Protein AF-A0A371F6Z7-F1 (afdb_monomer_lite)

pLDDT: mean 72.23, std 17.05, range [39.84, 96.81]

Sequence (136 aa):
MTATIQDLKTQIGQLANTVSQLQSAGSSNLPSQTIPLPFPSRTISARKLESDEELLKMFRKVEINIPLLNAIKQVLKYAKFLKELCVHKRRRIKGSREIGGNLRALPRKCRDPGIFLVPCTIGDCTFADAMLDLGA

Radius of gyration: 43.61 Å; chains: 1; bounding box: 87×37×125 Å

Foldseek 3Di:
DDPDDPVVVVVVVVVVVVVVVVPPPDDDDDDDDPDDDPCPVPPDPPPCPVVVVVVVVVVVVVVVVVVVVVVVVVVVVVVVVVVVVVVVVVVVVVPDPDPDDPPVPPVPPPPPPPFDFPWDDDPNDIDRGDGDDPPD

Structure (mmCIF, N/CA/C/O backbone):
data_AF-A0A371F6Z7-F1
#
_entry.id   AF-A0A371F6Z7-F1
#
loop_
_atom_site.group_PDB
_atom_site.id
_atom_site.type_symbol
_atom_site.label_atom_id
_atom_site.label_alt_id
_atom_site.label_comp_id
_atom_site.label_asym_id
_atom_site.label_entity_id
_atom_site.label_seq_id
_atom_site.pdbx_PDB_ins_code
_atom_site.Cartn_x
_atom_site.Cartn_y
_atom_site.Cartn_z
_atom_site.occupancy
_atom_site.B_iso_or_equiv
_atom_site.auth_seq_id
_atom_site.auth_comp_id
_atom_site.auth_asym_id
_atom_site.auth_atom_id
_atom_site.pdbx_PDB_model_num
ATOM 1 N N . MET A 1 1 ? 2.470 -11.647 56.357 1.00 53.78 1 MET A N 1
ATOM 2 C CA . MET A 1 1 ? 1.720 -11.632 55.082 1.00 53.78 1 MET A CA 1
ATOM 3 C C . MET A 1 1 ? 1.596 -13.066 54.577 1.00 53.78 1 MET A C 1
ATOM 5 O O . MET A 1 1 ? 2.484 -13.505 53.869 1.00 53.78 1 MET A O 1
ATOM 9 N N . THR A 1 2 ? 0.561 -13.812 54.970 1.00 48.69 2 THR A N 1
ATOM 10 C CA . THR A 1 2 ? 0.303 -15.183 54.469 1.00 48.69 2 THR A CA 1
ATOM 11 C C . THR A 1 2 ? -1.172 -15.556 54.681 1.00 48.69 2 THR A C 1
ATOM 13 O O . THR A 1 2 ? -1.508 -16.453 55.444 1.00 48.69 2 THR A O 1
ATOM 16 N N . ALA A 1 3 ? -2.085 -14.850 54.010 1.00 57.53 3 ALA A N 1
ATOM 17 C CA . ALA A 1 3 ? -3.447 -15.341 53.782 1.00 57.53 3 ALA A CA 1
ATOM 18 C C . ALA A 1 3 ? -3.419 -16.068 52.434 1.00 57.53 3 ALA A C 1
ATOM 20 O O . ALA A 1 3 ? -3.407 -15.435 51.383 1.00 57.53 3 ALA A O 1
ATOM 21 N N . THR A 1 4 ? -3.241 -17.388 52.455 1.00 70.38 4 THR A N 1
ATOM 22 C CA . THR A 1 4 ? -2.862 -18.154 51.258 1.00 70.38 4 THR A CA 1
ATOM 23 C C . THR A 1 4 ? -3.746 -19.387 51.096 1.00 70.38 4 THR A C 1
ATOM 25 O O . THR A 1 4 ? -3.920 -20.177 52.018 1.00 70.38 4 THR A O 1
ATO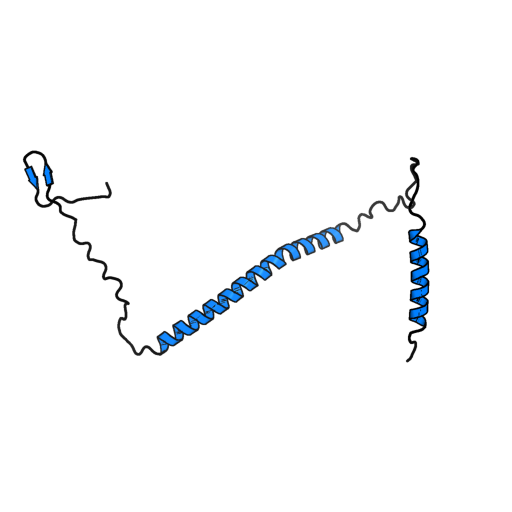M 28 N N . ILE A 1 5 ? -4.300 -19.538 49.891 1.00 73.75 5 ILE A N 1
ATOM 29 C CA . ILE A 1 5 ? -4.845 -20.769 49.293 1.00 73.75 5 ILE A CA 1
ATOM 30 C C . ILE A 1 5 ? -6.182 -21.291 49.856 1.00 73.75 5 ILE A C 1
ATOM 32 O O . ILE A 1 5 ? -7.045 -21.657 49.058 1.00 73.75 5 ILE A O 1
ATOM 36 N N . GLN A 1 6 ? -6.414 -21.308 51.172 1.00 70.88 6 GLN A N 1
ATOM 37 C CA . GLN A 1 6 ? -7.683 -21.828 51.716 1.00 70.88 6 GLN A CA 1
ATOM 38 C C . GLN A 1 6 ? -8.895 -20.974 51.323 1.00 70.88 6 GLN A C 1
ATOM 40 O O . GLN A 1 6 ? -9.947 -21.521 50.998 1.00 70.88 6 GLN A O 1
ATOM 45 N N . ASP A 1 7 ? -8.731 -19.652 51.270 1.00 77.56 7 ASP A N 1
ATOM 46 C CA . ASP A 1 7 ? -9.800 -18.727 50.878 1.00 77.56 7 ASP A CA 1
ATOM 47 C C . ASP A 1 7 ? -10.243 -18.943 49.418 1.00 77.56 7 ASP A C 1
ATOM 49 O O . ASP A 1 7 ? -11.430 -19.059 49.115 1.00 77.56 7 ASP A O 1
ATOM 53 N N . LEU A 1 8 ? -9.275 -19.158 48.522 1.00 79.50 8 LEU A N 1
ATOM 54 C CA . LEU A 1 8 ? -9.536 -19.459 47.112 1.00 79.50 8 LEU A CA 1
ATOM 55 C C . LEU A 1 8 ? -10.272 -20.791 46.924 1.00 79.50 8 LEU A C 1
ATOM 57 O O . LEU A 1 8 ? -11.162 -20.894 46.080 1.00 79.50 8 LEU A O 1
ATOM 61 N N . LYS A 1 9 ? -9.943 -21.813 47.724 1.00 80.56 9 LYS A N 1
ATOM 62 C CA . LYS A 1 9 ? -10.621 -23.116 47.649 1.00 80.56 9 LYS A CA 1
ATOM 63 C C . LYS A 1 9 ? -12.091 -23.010 48.067 1.00 80.56 9 LYS A C 1
ATOM 65 O O . LYS A 1 9 ? -12.949 -23.639 47.449 1.00 80.56 9 LYS A O 1
ATOM 70 N N . THR A 1 10 ? -12.380 -22.179 49.067 1.00 81.88 10 THR A N 1
ATOM 71 C CA . THR A 1 10 ? -13.746 -21.908 49.535 1.00 81.88 10 THR A CA 1
ATOM 72 C C . THR A 1 10 ? -14.570 -21.171 48.474 1.00 81.88 10 THR A C 1
ATOM 74 O O . THR A 1 10 ? -15.709 -21.559 48.214 1.00 81.88 10 THR A O 1
ATOM 77 N N . GLN A 1 11 ? -13.985 -20.185 47.783 1.00 81.50 11 GLN A N 1
ATOM 78 C CA . GLN A 1 11 ? -14.675 -19.441 46.719 1.00 81.50 11 GLN A CA 1
ATOM 79 C C . GLN A 1 11 ? -15.012 -20.310 45.495 1.00 81.50 11 GLN A C 1
ATOM 81 O O . GLN A 1 11 ? -16.099 -20.193 44.928 1.00 81.50 11 GLN A O 1
ATOM 86 N N . ILE A 1 12 ? -14.128 -21.236 45.108 1.00 82.44 12 ILE A N 1
ATOM 87 C CA . ILE A 1 12 ? -14.380 -22.146 43.975 1.00 82.44 12 ILE A CA 1
ATOM 88 C C . ILE A 1 12 ? -15.534 -23.115 44.280 1.00 82.44 12 ILE A C 1
ATOM 90 O O . ILE A 1 12 ? -16.366 -23.377 43.410 1.00 82.44 12 ILE A O 1
ATOM 94 N N . GLY A 1 13 ? -15.629 -23.610 45.519 1.00 80.38 13 GLY A N 1
ATOM 95 C CA . GLY A 1 13 ? -16.737 -24.475 45.939 1.00 80.38 13 GLY A CA 1
ATOM 96 C C . GLY A 1 13 ? -18.100 -23.776 45.860 1.00 80.38 13 GLY A C 1
ATOM 97 O O . GLY A 1 13 ? -19.084 -24.372 45.423 1.00 80.38 13 GLY A O 1
ATOM 98 N N . GLN A 1 14 ? -18.154 -22.489 46.212 1.00 75.94 14 GLN A N 1
ATOM 99 C CA . GLN A 1 14 ? -19.375 -21.680 46.119 1.00 75.94 14 GLN A CA 1
ATOM 100 C C . GLN A 1 14 ? -19.796 -21.421 44.664 1.00 75.94 14 GLN A C 1
ATOM 102 O O . GLN A 1 14 ? -20.992 -21.433 44.353 1.00 75.94 14 GLN A O 1
ATOM 107 N N . LEU A 1 15 ? -18.824 -21.253 43.762 1.00 83.19 15 LEU A N 1
ATOM 108 C CA . LEU A 1 15 ? -19.072 -21.051 42.335 1.00 83.19 15 LEU A CA 1
ATOM 109 C C . LEU A 1 15 ? -19.657 -22.305 41.654 1.00 83.19 15 LEU A C 1
ATOM 111 O O . LEU A 1 15 ? -20.561 -22.206 40.828 1.00 83.19 15 LEU A O 1
ATOM 115 N N . ALA A 1 16 ? -19.198 -23.501 42.033 1.00 76.62 16 ALA A N 1
ATOM 116 C CA . ALA A 1 16 ? -19.710 -24.760 41.478 1.00 76.62 16 ALA A CA 1
ATOM 117 C C . ALA A 1 16 ? -21.192 -25.008 41.825 1.00 76.62 16 ALA A C 1
ATOM 119 O O . ALA A 1 16 ? -21.975 -25.469 40.987 1.00 76.62 16 ALA A O 1
ATOM 120 N N . ASN A 1 17 ? -21.598 -24.645 43.044 1.00 75.88 17 ASN A N 1
ATOM 121 C CA . ASN A 1 17 ? -22.985 -24.781 43.489 1.00 75.88 17 ASN A CA 1
ATOM 122 C C . ASN A 1 17 ? -23.924 -23.797 42.777 1.00 75.88 17 ASN A C 1
ATOM 124 O O . ASN A 1 17 ? -25.055 -24.156 42.451 1.00 75.88 17 ASN A O 1
ATOM 128 N N . THR A 1 18 ? -23.456 -22.581 42.487 1.00 71.31 18 THR A N 1
ATOM 129 C CA . THR A 1 18 ? -24.258 -21.572 41.774 1.00 71.31 18 THR A CA 1
ATOM 130 C C . THR A 1 18 ? -24.457 -21.935 40.306 1.00 71.31 18 THR A C 1
ATOM 132 O O . THR A 1 18 ? -25.557 -21.777 39.781 1.00 71.31 18 THR A O 1
ATOM 135 N N . VAL A 1 19 ? -23.442 -22.505 39.653 1.00 76.00 19 VAL A N 1
ATOM 136 C CA . VAL A 1 19 ? -23.558 -22.983 38.265 1.00 76.00 19 VAL A CA 1
ATOM 137 C C . VAL A 1 19 ? -24.516 -24.177 38.154 1.00 76.00 19 VAL A C 1
ATOM 139 O O . VAL A 1 19 ? -25.323 -24.222 37.225 1.00 76.00 19 VAL A O 1
ATOM 142 N N . SER A 1 20 ? -24.497 -25.098 39.123 1.00 69.81 20 SER A N 1
ATOM 143 C CA . SER A 1 20 ? -25.376 -26.281 39.114 1.00 69.81 20 SER A CA 1
ATOM 144 C C . SER A 1 20 ? -26.864 -25.922 39.268 1.00 69.81 20 SER A C 1
ATOM 146 O O . SER A 1 20 ? -27.718 -26.571 38.667 1.00 69.81 20 SER A O 1
ATOM 148 N N . GLN A 1 21 ? -27.192 -24.853 40.007 1.00 61.84 21 GLN A N 1
ATOM 149 C CA . GLN A 1 21 ? -28.578 -24.377 40.150 1.00 61.84 21 GLN A CA 1
ATOM 150 C C . GLN A 1 21 ? -29.123 -23.702 38.882 1.00 61.84 21 GLN A C 1
ATOM 152 O O . GLN A 1 21 ? -30.324 -23.765 38.627 1.00 61.84 21 GLN A O 1
ATOM 157 N N . LEU A 1 22 ? -28.260 -23.096 38.059 1.00 59.84 22 LEU A N 1
ATOM 158 C CA . LEU A 1 22 ? -28.679 -22.399 36.837 1.00 59.84 22 LEU A CA 1
ATOM 159 C C . LEU A 1 22 ? -29.012 -23.348 35.675 1.00 59.84 22 LEU A C 1
ATOM 161 O O . LEU A 1 22 ? -29.764 -22.972 34.780 1.00 59.84 22 LEU A O 1
ATOM 165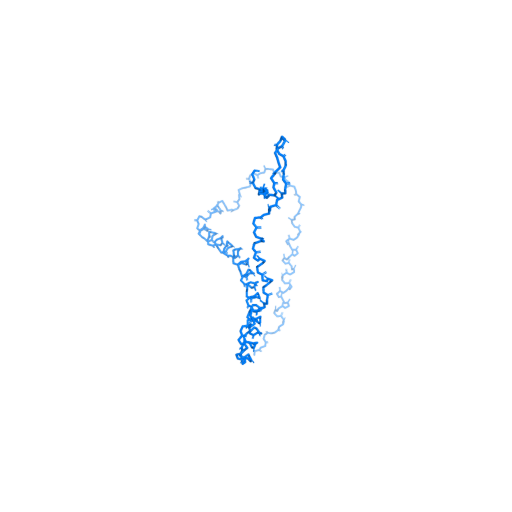 N N . GLN A 1 23 ? -28.483 -24.574 35.678 1.00 53.97 23 GLN A N 1
ATOM 166 C CA . GLN A 1 23 ? -28.668 -25.526 34.575 1.00 53.97 23 GLN A CA 1
ATOM 167 C C . GLN A 1 23 ? -29.936 -26.391 34.698 1.00 53.97 23 GLN A C 1
ATOM 169 O O . GLN A 1 23 ? -30.365 -26.981 33.711 1.00 53.97 23 GLN A O 1
ATOM 174 N N . SER A 1 24 ? -30.580 -26.442 35.871 1.00 50.62 24 SER A N 1
ATOM 175 C CA . SER A 1 24 ? -31.732 -27.329 36.117 1.00 50.62 24 SER A CA 1
ATOM 176 C C . SER A 1 24 ? -33.101 -26.746 35.719 1.00 50.62 24 SER A C 1
ATOM 178 O O . SER A 1 24 ? -34.099 -27.457 35.806 1.00 50.62 24 SER A O 1
ATOM 180 N N . ALA A 1 25 ? -33.194 -25.478 35.306 1.00 42.41 25 ALA A N 1
ATOM 181 C CA . ALA A 1 25 ? -34.478 -24.768 35.176 1.00 42.41 25 ALA A CA 1
ATOM 182 C C . ALA A 1 25 ? -34.870 -24.393 33.731 1.00 42.41 25 ALA A C 1
ATOM 184 O O . ALA A 1 25 ? -35.533 -23.382 33.511 1.00 42.41 25 ALA A O 1
ATOM 185 N N . GLY A 1 26 ? -34.453 -25.176 32.732 1.00 42.59 26 GLY A N 1
ATOM 186 C CA . GLY A 1 26 ? -34.605 -24.812 31.321 1.00 42.59 26 GLY A CA 1
ATOM 187 C C . GLY A 1 26 ? -35.201 -25.890 30.423 1.00 42.59 26 GLY A C 1
ATOM 188 O O . GLY A 1 26 ? -34.581 -26.193 29.414 1.00 42.59 26 GLY A O 1
ATOM 189 N N . SER A 1 27 ? -36.364 -26.471 30.744 1.00 55.28 27 SER A N 1
ATOM 190 C CA . SER A 1 27 ? -37.266 -27.026 29.715 1.00 55.28 27 SER A CA 1
ATOM 191 C C . SER A 1 27 ? -38.630 -27.425 30.293 1.00 55.28 27 SER A C 1
ATOM 193 O O . SER A 1 27 ? -38.751 -28.463 30.941 1.00 55.28 27 SER A O 1
ATOM 195 N N . SER A 1 28 ? -39.667 -26.607 30.072 1.00 43.31 28 SER A N 1
ATOM 196 C CA . SER A 1 28 ? -40.906 -27.021 29.381 1.00 43.31 28 SER A CA 1
ATOM 197 C C . SER A 1 28 ? -42.078 -26.025 29.556 1.00 43.31 28 SER A C 1
ATOM 199 O O . SER A 1 28 ? -42.417 -25.616 30.660 1.00 43.31 28 SER A O 1
ATOM 201 N N . ASN A 1 29 ? -42.714 -25.739 28.408 1.00 43.06 29 ASN A N 1
ATOM 202 C CA . ASN A 1 29 ? -44.112 -25.341 28.145 1.00 43.06 29 ASN A CA 1
ATOM 203 C C . ASN A 1 29 ? -44.583 -23.864 28.217 1.00 43.06 29 ASN A C 1
ATOM 205 O O . ASN A 1 29 ? -44.553 -23.203 29.250 1.00 43.06 29 ASN A O 1
ATOM 209 N N . LEU A 1 30 ? -45.136 -23.423 27.070 1.00 48.91 30 LEU A N 1
ATOM 210 C CA . LEU A 1 30 ? -46.033 -22.273 26.851 1.00 48.91 30 LEU A CA 1
ATOM 211 C C . LEU A 1 30 ? -47.370 -22.447 27.603 1.00 48.91 30 LEU A C 1
ATOM 213 O O . LEU A 1 30 ? -47.914 -23.552 27.623 1.00 48.91 30 LEU A O 1
ATOM 217 N N . PRO A 1 31 ? -47.951 -21.353 28.131 1.00 39.84 31 PRO A N 1
ATOM 218 C CA . PRO A 1 31 ? -49.090 -20.711 27.462 1.00 39.84 31 PRO A CA 1
ATOM 219 C C . PRO A 1 31 ? -48.980 -19.176 27.423 1.00 39.84 31 PRO A C 1
ATOM 221 O O . PRO A 1 31 ? -48.353 -18.546 28.271 1.00 39.84 31 PRO A O 1
ATOM 224 N N . SER A 1 32 ? -49.616 -18.572 26.418 1.00 50.44 32 SER A N 1
ATOM 225 C CA . SER A 1 32 ? -49.624 -17.134 26.125 1.00 50.44 32 SER A CA 1
ATOM 226 C C . SER A 1 32 ? -50.344 -16.313 27.205 1.00 50.44 32 SER A C 1
ATOM 228 O O . SER A 1 32 ? -51.489 -15.905 27.037 1.00 50.44 32 SER A O 1
ATOM 230 N N . GLN A 1 33 ? -49.673 -16.060 28.324 1.00 45.16 33 GLN A N 1
ATOM 231 C CA . GLN A 1 33 ? -50.002 -14.976 29.243 1.00 45.16 33 GLN A CA 1
ATOM 232 C C . GLN A 1 33 ? -49.073 -13.804 28.941 1.00 45.16 33 GLN A C 1
ATOM 234 O O . GLN A 1 33 ? -47.853 -13.963 28.896 1.00 45.16 33 GLN A O 1
ATOM 239 N N . THR A 1 34 ? -49.640 -12.617 28.734 1.00 54.75 34 THR A N 1
ATOM 240 C CA . THR A 1 34 ? -48.875 -11.369 28.676 1.00 54.75 34 THR A CA 1
ATOM 241 C C . THR A 1 34 ? -48.316 -11.104 30.072 1.00 54.75 34 THR A C 1
ATOM 243 O O . THR A 1 34 ? -48.942 -10.431 30.887 1.00 54.75 34 THR A O 1
ATOM 246 N N . ILE A 1 35 ? -47.167 -11.706 30.383 1.00 57.91 35 ILE A N 1
ATOM 247 C CA . ILE A 1 35 ? -46.453 -11.472 31.635 1.00 57.91 35 ILE A CA 1
ATOM 248 C C . ILE A 1 35 ? -45.968 -10.018 31.586 1.00 57.91 35 ILE A C 1
ATOM 250 O O . ILE A 1 35 ? -45.229 -9.662 30.660 1.00 57.91 35 ILE A O 1
ATOM 254 N N . PRO A 1 36 ? -46.357 -9.158 32.542 1.00 62.16 36 PRO A N 1
ATOM 255 C CA . PRO A 1 36 ? -45.765 -7.839 32.655 1.00 62.16 36 PRO A CA 1
ATOM 256 C C . PRO A 1 36 ? -44.275 -8.050 32.907 1.00 62.16 36 PRO A C 1
ATOM 258 O O . PRO A 1 36 ? -43.895 -8.689 33.889 1.00 62.16 36 PRO A O 1
ATOM 261 N N . LEU A 1 37 ? -43.431 -7.566 31.992 1.00 61.31 37 LEU A N 1
ATOM 262 C CA . LEU A 1 37 ? -41.983 -7.615 32.165 1.00 61.31 37 LEU A CA 1
ATOM 263 C C . LEU A 1 37 ? -41.647 -7.073 33.566 1.00 61.31 37 LEU A C 1
ATOM 265 O O . LEU A 1 37 ? -42.162 -6.006 33.911 1.00 61.31 37 LEU A O 1
ATOM 269 N N . PRO A 1 38 ? -40.784 -7.743 34.360 1.00 65.75 38 PRO A N 1
ATOM 270 C CA . PRO A 1 38 ? -40.573 -7.405 35.774 1.00 65.75 38 PRO A CA 1
ATOM 271 C C . PRO A 1 38 ? -40.083 -5.968 36.011 1.00 65.75 38 PRO A C 1
ATOM 273 O O . PRO A 1 38 ? -40.102 -5.487 37.138 1.00 65.75 38 PRO A O 1
ATOM 276 N N . PHE A 1 39 ? -39.665 -5.276 34.943 1.00 61.66 39 PHE A N 1
ATOM 277 C CA . PHE A 1 39 ? -39.307 -3.862 34.938 1.00 61.66 39 PHE A CA 1
ATOM 278 C C . PHE A 1 39 ? -39.764 -3.193 33.625 1.00 61.66 39 PHE A C 1
ATOM 280 O O . PHE A 1 39 ? -38.972 -3.095 32.684 1.00 61.66 39 PHE A O 1
ATOM 287 N N . PRO A 1 40 ? -41.006 -2.680 33.537 1.00 54.06 40 PRO A N 1
ATOM 288 C CA . PRO A 1 40 ? -41.464 -1.909 32.375 1.00 54.06 40 PRO A CA 1
ATOM 289 C C . PRO A 1 40 ? -40.661 -0.610 32.213 1.00 54.06 40 PRO A C 1
ATOM 291 O O . PRO A 1 40 ? -40.481 -0.109 31.112 1.00 54.06 40 PRO A O 1
ATOM 294 N N . SER A 1 41 ? -40.108 -0.099 33.316 1.00 52.97 41 SER A N 1
ATOM 295 C CA . SER A 1 41 ? -39.226 1.070 33.375 1.00 52.97 41 SER A CA 1
ATOM 296 C C . SER A 1 41 ? -37.828 0.832 32.799 1.00 52.97 41 SER A C 1
ATOM 298 O O . SER A 1 41 ? -37.045 1.775 32.691 1.00 52.97 41 SER A O 1
ATOM 300 N N . ARG A 1 42 ? -37.496 -0.404 32.396 1.00 53.22 42 ARG A N 1
ATOM 301 C CA . ARG A 1 42 ? -36.279 -0.690 31.627 1.00 53.22 42 ARG A CA 1
ATOM 302 C C . ARG A 1 42 ? -36.517 -0.608 30.120 1.00 53.22 42 ARG A C 1
ATOM 304 O O . ARG A 1 42 ? -35.747 -1.172 29.345 1.00 53.22 42 ARG A O 1
ATOM 311 N N . THR A 1 43 ? -37.534 0.133 29.684 1.00 53.41 43 THR A N 1
ATOM 312 C CA . THR A 1 43 ? -37.492 0.779 28.373 1.00 53.41 43 THR A CA 1
ATOM 313 C C . THR A 1 43 ? -36.249 1.660 28.335 1.00 53.41 43 THR A C 1
ATOM 315 O O . THR A 1 43 ? -36.200 2.700 28.985 1.00 53.41 43 THR A O 1
ATOM 318 N N . ILE A 1 44 ? -35.216 1.153 27.658 1.00 59.31 44 ILE A N 1
ATOM 319 C CA . ILE A 1 44 ? -34.139 1.878 26.978 1.00 59.31 44 ILE A CA 1
ATOM 320 C C . ILE A 1 44 ? -33.954 3.289 27.549 1.00 59.31 44 ILE A C 1
ATOM 322 O O . ILE A 1 44 ? -34.540 4.258 27.073 1.00 59.31 44 ILE A O 1
ATOM 326 N N . SER A 1 45 ? -33.144 3.402 28.605 1.00 53.78 45 SER A N 1
ATOM 327 C CA . SER A 1 45 ? -32.679 4.706 29.072 1.00 53.78 45 SER A CA 1
ATOM 328 C C . SER A 1 45 ? -31.996 5.392 27.891 1.00 53.78 45 SER A C 1
ATOM 330 O O . SER A 1 4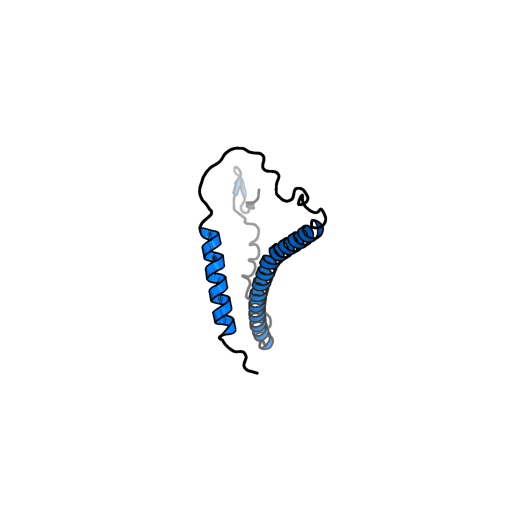5 ? -30.899 4.988 27.502 1.00 53.78 45 SER A O 1
ATOM 332 N N . ALA A 1 46 ? -32.623 6.445 27.365 1.00 52.81 46 ALA A N 1
ATOM 333 C CA . ALA A 1 46 ? -32.170 7.325 26.284 1.00 52.81 46 ALA A CA 1
ATOM 334 C C . ALA A 1 46 ? -30.849 8.080 26.579 1.00 52.81 46 ALA A C 1
ATOM 336 O O . ALA A 1 46 ? -30.548 9.095 25.968 1.00 52.81 46 ALA A O 1
ATOM 337 N N . ARG A 1 47 ? -30.041 7.581 27.522 1.00 54.09 47 ARG A N 1
ATOM 338 C CA . ARG A 1 47 ? -28.737 8.111 27.943 1.00 54.09 47 ARG A CA 1
ATOM 339 C C . ARG A 1 47 ? -27.550 7.272 27.451 1.00 54.09 47 ARG A C 1
ATOM 341 O O . ARG A 1 47 ? -26.431 7.518 27.873 1.00 54.09 47 ARG A O 1
ATOM 348 N N . LYS A 1 48 ? -27.786 6.252 26.614 1.00 55.56 48 LYS A N 1
ATOM 349 C CA . LYS A 1 48 ? -26.746 5.330 26.112 1.00 55.56 48 LYS A CA 1
ATOM 350 C C . LYS A 1 48 ? -26.529 5.403 24.593 1.00 55.56 48 LYS A C 1
ATOM 352 O O . LYS A 1 48 ? -25.912 4.521 24.021 1.00 55.56 48 LYS A O 1
ATOM 357 N N . LEU A 1 49 ? -27.053 6.439 23.937 1.00 55.03 49 LEU A N 1
ATOM 358 C CA . LEU A 1 49 ? -26.923 6.609 22.487 1.00 55.03 49 LEU A CA 1
ATOM 359 C C . LEU A 1 49 ? -25.577 7.257 22.102 1.00 55.03 49 LEU A C 1
ATOM 361 O O . LEU A 1 49 ? -24.953 6.825 21.139 1.00 55.03 49 LEU A O 1
ATOM 365 N N . GLU A 1 50 ? -25.083 8.217 22.899 1.00 57.16 50 GLU A N 1
ATOM 366 C CA . GLU A 1 50 ? -23.766 8.852 22.684 1.00 57.16 50 GLU A CA 1
ATOM 367 C C . GLU A 1 50 ? -22.609 7.849 22.813 1.00 57.16 50 GLU A C 1
ATOM 369 O O . GLU A 1 50 ? -21.706 7.832 21.978 1.00 57.16 50 GLU A O 1
ATOM 374 N N . SER A 1 51 ? -22.657 6.954 23.809 1.00 67.00 51 SER A N 1
ATOM 375 C CA . SER A 1 51 ? -21.619 5.928 23.992 1.00 67.00 51 SER A CA 1
ATOM 376 C C . SER A 1 51 ? -21.582 4.917 22.850 1.00 67.00 51 SER A C 1
ATOM 378 O O . SER A 1 51 ? -20.517 4.403 22.516 1.00 67.00 51 SER A O 1
ATOM 380 N N . ASP A 1 52 ? -22.734 4.626 22.247 1.00 77.69 52 ASP A N 1
ATOM 381 C CA . ASP A 1 52 ? -22.830 3.684 21.136 1.00 77.69 52 ASP A CA 1
ATOM 382 C C . ASP A 1 52 ? -22.313 4.326 19.840 1.00 77.69 52 ASP A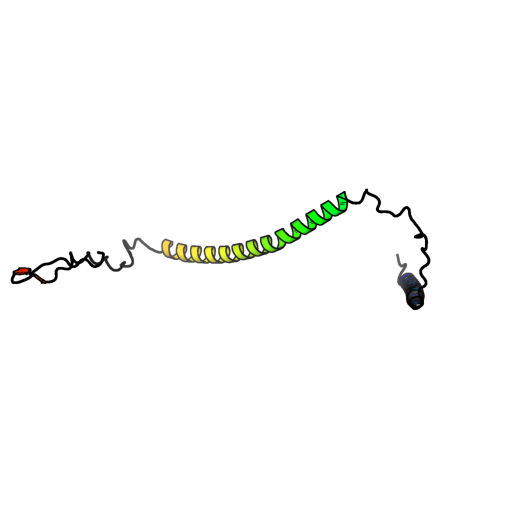 C 1
ATOM 384 O O . ASP A 1 52 ? -21.631 3.669 19.052 1.00 77.69 52 ASP A O 1
ATOM 388 N N . GLU A 1 53 ? -22.543 5.626 19.638 1.00 86.12 53 GLU A N 1
ATOM 389 C CA . GLU A 1 53 ? -21.969 6.361 18.510 1.00 86.12 53 GLU A CA 1
ATOM 390 C C . GLU A 1 53 ? -20.438 6.472 18.612 1.00 86.12 53 GLU A C 1
ATOM 392 O O . GLU A 1 53 ? -19.733 6.225 17.627 1.00 86.12 53 GLU A O 1
ATOM 397 N N . GLU A 1 54 ? -19.900 6.764 19.801 1.00 87.56 54 GLU A N 1
ATOM 398 C CA . GLU A 1 54 ? -18.452 6.752 20.052 1.00 87.56 54 GLU A CA 1
ATOM 399 C C . GLU A 1 54 ? -17.840 5.366 19.829 1.00 87.56 54 GLU A C 1
ATOM 401 O O . GLU A 1 54 ? -16.799 5.238 19.176 1.00 87.56 54 GLU A O 1
ATOM 406 N N . LEU A 1 55 ? -18.514 4.316 20.296 1.00 88.94 55 LEU A N 1
ATOM 407 C CA . LEU A 1 55 ? -18.111 2.930 20.086 1.00 88.94 55 LEU A CA 1
ATOM 408 C C . LEU A 1 55 ? -18.084 2.578 18.587 1.00 88.94 55 LEU A C 1
ATOM 410 O O . LEU A 1 55 ? -17.088 2.055 18.083 1.00 88.94 55 LEU A O 1
ATOM 414 N N . LEU A 1 56 ? -19.132 2.930 17.835 1.00 90.19 56 LEU A N 1
ATOM 415 C CA . LEU A 1 56 ? -19.196 2.737 16.381 1.00 90.19 56 LEU A CA 1
ATOM 416 C C . LEU A 1 56 ? -18.118 3.543 15.643 1.00 90.19 56 LEU A C 1
ATOM 418 O O . LEU A 1 56 ? -17.534 3.069 14.664 1.00 90.19 56 LEU A O 1
ATOM 422 N N . LYS A 1 57 ? -17.807 4.752 16.118 1.00 92.56 57 LYS A N 1
ATOM 423 C CA . LYS A 1 57 ? -16.715 5.583 15.596 1.00 92.56 57 LYS A CA 1
ATOM 424 C C . LYS A 1 57 ? -15.349 4.937 15.842 1.00 92.56 57 LYS A C 1
ATOM 426 O O . LYS A 1 57 ? -14.496 4.973 14.952 1.00 92.56 57 LYS A O 1
ATOM 431 N N . MET A 1 58 ? -15.143 4.306 16.999 1.00 93.06 58 MET A N 1
ATOM 432 C CA . MET A 1 58 ? -13.933 3.529 17.284 1.00 93.06 58 MET A CA 1
ATOM 433 C C . MET A 1 58 ? -13.807 2.314 16.360 1.00 93.06 58 MET A C 1
ATOM 435 O O . MET A 1 58 ? -12.728 2.102 15.806 1.00 93.06 58 MET A O 1
ATOM 439 N N . PHE A 1 59 ? -14.891 1.567 16.125 1.00 91.69 59 PHE A N 1
ATOM 440 C CA . PHE A 1 59 ? -14.877 0.428 15.200 1.00 91.69 59 PHE A CA 1
ATOM 441 C C . PHE A 1 59 ? -14.511 0.838 13.775 1.00 91.69 59 PHE A C 1
ATOM 443 O O . PHE A 1 59 ? -13.579 0.269 13.210 1.00 91.69 59 PHE A O 1
ATOM 450 N N . ARG A 1 60 ? -15.141 1.891 13.236 1.00 93.12 60 ARG A N 1
ATOM 451 C CA . ARG A 1 60 ? -14.787 2.440 11.914 1.00 93.12 60 ARG A CA 1
ATOM 452 C C . ARG A 1 60 ? -13.316 2.851 11.832 1.00 93.12 60 ARG A C 1
ATOM 454 O O . ARG A 1 60 ? -12.641 2.604 10.835 1.00 93.12 60 ARG A O 1
ATOM 461 N N . LYS A 1 61 ? -12.784 3.456 12.898 1.00 94.25 61 LYS A N 1
ATOM 462 C CA . LYS A 1 61 ? -11.370 3.847 12.965 1.00 94.25 61 LYS A CA 1
ATOM 463 C C . LYS A 1 61 ? -10.442 2.629 12.937 1.00 94.25 61 LYS A C 1
ATOM 465 O O . LYS A 1 61 ? -9.426 2.663 12.251 1.00 94.25 61 LYS A O 1
ATOM 470 N N . VAL A 1 62 ? -10.773 1.558 13.657 1.00 94.88 62 VAL A N 1
ATOM 471 C CA . VAL A 1 62 ? -9.994 0.308 13.652 1.00 94.88 62 VAL A CA 1
ATOM 472 C C . VAL A 1 62 ? -10.065 -0.380 12.286 1.00 94.88 62 VAL A C 1
ATOM 474 O O . VAL A 1 62 ? -9.027 -0.782 11.760 1.00 94.88 62 VAL A O 1
ATOM 477 N N . GLU A 1 63 ? -11.256 -0.439 11.690 1.00 93.25 63 GLU A N 1
ATOM 478 C CA . GLU A 1 63 ? -11.502 -1.023 10.369 1.00 93.25 63 GLU A CA 1
ATOM 479 C C . GLU A 1 63 ? -10.658 -0.359 9.273 1.00 93.25 63 GLU A C 1
ATOM 481 O O . GLU A 1 63 ? -10.095 -1.055 8.437 1.00 93.25 63 GLU A O 1
ATOM 486 N N . ILE A 1 64 ? -10.485 0.967 9.315 1.00 95.31 64 ILE A N 1
ATOM 487 C CA . ILE A 1 64 ? -9.649 1.709 8.354 1.00 95.31 64 ILE A CA 1
ATOM 488 C C . ILE A 1 64 ? -8.154 1.616 8.702 1.00 95.31 64 ILE A C 1
ATOM 490 O O . ILE A 1 64 ? -7.302 1.483 7.817 1.00 95.31 64 ILE A O 1
ATOM 494 N N . ASN A 1 65 ? -7.802 1.674 9.990 1.00 95.69 65 ASN A N 1
ATOM 495 C CA . ASN A 1 65 ? -6.404 1.695 10.418 1.00 95.69 65 ASN A CA 1
ATOM 496 C C . ASN A 1 65 ? -5.676 0.377 10.135 1.00 95.69 65 ASN A C 1
ATOM 498 O O . ASN A 1 65 ? -4.492 0.409 9.805 1.00 95.69 65 ASN A O 1
ATOM 502 N N . ILE A 1 66 ? -6.338 -0.778 10.252 1.00 95.56 66 ILE A N 1
ATOM 503 C CA . ILE A 1 66 ? -5.683 -2.081 10.045 1.00 95.56 66 ILE A CA 1
ATOM 504 C C . ILE A 1 66 ? -5.190 -2.247 8.589 1.00 95.56 66 ILE A C 1
ATOM 506 O O . ILE A 1 66 ? -3.989 -2.489 8.405 1.00 95.56 66 ILE A O 1
ATOM 510 N N . PRO A 1 67 ? -6.028 -2.066 7.545 1.00 96.38 67 PRO A N 1
ATOM 511 C CA . PRO A 1 67 ? -5.585 -2.079 6.152 1.00 96.38 67 PRO A CA 1
ATOM 512 C C . PRO A 1 67 ? -4.533 -1.009 5.853 1.00 96.38 67 PRO A C 1
ATOM 514 O O . PRO A 1 67 ? -3.551 -1.303 5.171 1.00 96.38 67 PRO A O 1
ATOM 517 N N . LEU A 1 68 ? -4.683 0.204 6.401 1.00 96.44 68 LEU A N 1
ATOM 518 C CA . LEU A 1 68 ? -3.727 1.294 6.198 1.00 96.44 68 LEU A CA 1
ATOM 519 C C . LEU A 1 68 ? -2.343 0.951 6.762 1.00 96.44 68 LEU A C 1
ATOM 521 O O . LEU A 1 68 ? -1.333 1.090 6.072 1.00 96.44 68 LEU A O 1
ATOM 525 N N . LEU A 1 69 ? -2.282 0.447 7.997 1.00 96.81 69 LEU A N 1
ATOM 526 C CA . LEU A 1 69 ? -1.034 0.001 8.616 1.00 96.81 69 LEU A CA 1
ATOM 527 C C . LEU A 1 69 ? -0.406 -1.154 7.834 1.00 96.81 69 LEU A C 1
ATOM 529 O O . LEU A 1 69 ? 0.817 -1.206 7.691 1.00 96.81 69 LEU A O 1
ATOM 533 N N . ASN A 1 70 ? -1.219 -2.069 7.303 1.00 95.88 70 ASN A N 1
ATOM 534 C CA . ASN A 1 70 ? -0.728 -3.138 6.443 1.00 95.88 70 ASN A CA 1
ATOM 535 C C . ASN A 1 70 ? -0.121 -2.580 5.143 1.00 95.88 70 ASN A C 1
ATOM 537 O O . ASN A 1 70 ? 0.999 -2.946 4.789 1.00 95.88 70 ASN A O 1
ATOM 541 N N . ALA A 1 71 ? -0.798 -1.642 4.479 1.00 96.00 71 ALA A N 1
ATOM 542 C CA . ALA A 1 71 ? -0.302 -0.988 3.270 1.00 96.00 71 ALA A CA 1
ATOM 543 C C . ALA A 1 71 ? 1.007 -0.221 3.521 1.00 96.00 71 ALA A C 1
ATOM 545 O O . ALA A 1 71 ? 1.978 -0.409 2.788 1.00 96.00 71 ALA A O 1
ATOM 546 N N . ILE A 1 72 ? 1.092 0.562 4.605 1.00 96.25 72 ILE A N 1
ATOM 547 C CA . ILE A 1 72 ? 2.321 1.268 5.004 1.00 96.25 72 ILE A CA 1
ATOM 548 C C . ILE A 1 72 ? 3.464 0.273 5.223 1.00 96.25 72 ILE A C 1
ATOM 550 O O . ILE A 1 72 ? 4.566 0.481 4.717 1.00 96.25 72 ILE A O 1
ATOM 554 N N . LYS A 1 73 ? 3.216 -0.845 5.920 1.00 95.50 73 LYS A N 1
ATOM 555 C CA . LYS A 1 73 ? 4.227 -1.898 6.103 1.00 95.50 73 LYS A CA 1
ATOM 556 C C . LYS A 1 73 ? 4.732 -2.441 4.765 1.00 95.50 73 LYS A C 1
ATOM 558 O O . LYS A 1 73 ? 5.933 -2.666 4.634 1.00 95.50 73 LYS A O 1
ATOM 563 N N . GLN A 1 74 ? 3.857 -2.645 3.778 1.00 94.81 74 GLN A N 1
ATOM 564 C CA . GLN A 1 74 ? 4.275 -3.096 2.444 1.00 94.81 74 GLN A CA 1
ATOM 565 C C . GLN A 1 74 ? 5.117 -2.038 1.718 1.00 94.81 74 GLN A C 1
ATOM 567 O O . GLN A 1 74 ? 6.184 -2.359 1.194 1.00 94.81 74 GLN A O 1
ATOM 572 N N . VAL A 1 75 ? 4.705 -0.768 1.761 1.00 93.25 75 VAL A N 1
ATOM 573 C CA . VAL A 1 75 ? 5.463 0.344 1.166 1.00 93.25 75 VAL A CA 1
ATOM 574 C C . VAL A 1 75 ? 6.849 0.474 1.803 1.00 93.25 75 VAL A C 1
ATOM 576 O O . VAL A 1 75 ? 7.839 0.623 1.092 1.00 93.25 75 VAL A O 1
ATOM 579 N N . LEU A 1 76 ? 6.958 0.344 3.129 1.00 93.25 76 LEU A N 1
ATOM 580 C CA . LEU A 1 76 ? 8.242 0.402 3.836 1.00 93.25 76 LEU A CA 1
ATOM 581 C C . LEU A 1 76 ? 9.184 -0.753 3.456 1.00 93.25 76 LEU A C 1
ATOM 583 O O . LEU A 1 76 ? 10.392 -0.537 3.331 1.00 93.25 76 LEU A O 1
ATOM 587 N N . LYS A 1 77 ? 8.657 -1.963 3.218 1.00 91.75 77 LYS A N 1
ATOM 588 C CA . LYS A 1 77 ? 9.457 -3.090 2.702 1.00 91.75 77 LYS A CA 1
ATOM 589 C C . LYS A 1 77 ? 10.034 -2.771 1.324 1.00 91.75 77 LYS A C 1
ATOM 591 O O . LYS A 1 77 ? 11.226 -2.973 1.099 1.00 91.75 77 LYS A O 1
ATOM 596 N N . TYR A 1 78 ? 9.215 -2.225 0.427 1.00 88.88 78 TYR A N 1
ATOM 597 C CA . TYR A 1 78 ? 9.667 -1.833 -0.907 1.00 88.88 78 TYR A CA 1
ATOM 598 C C . TYR A 1 78 ? 10.663 -0.667 -0.861 1.00 88.88 78 TYR A C 1
ATOM 600 O O . TYR A 1 78 ? 11.681 -0.691 -1.549 1.00 88.88 78 TYR A O 1
ATOM 608 N N . ALA A 1 79 ? 10.443 0.318 0.013 1.00 92.31 79 ALA A N 1
ATOM 609 C CA . ALA A 1 79 ? 11.370 1.428 0.220 1.00 92.31 79 ALA A CA 1
ATOM 610 C C . ALA A 1 79 ? 12.761 0.949 0.669 1.00 92.31 79 ALA A C 1
ATOM 612 O O . ALA A 1 79 ? 13.775 1.472 0.199 1.00 92.31 79 ALA A O 1
ATOM 613 N N . LYS A 1 80 ? 12.833 -0.074 1.533 1.00 90.75 80 LYS A N 1
ATOM 614 C CA . LYS A 1 80 ? 14.105 -0.700 1.925 1.00 90.75 80 LYS A CA 1
ATOM 615 C C . LYS A 1 80 ? 14.825 -1.303 0.716 1.00 90.75 80 LYS A C 1
ATOM 617 O O . LYS A 1 80 ? 16.006 -1.022 0.519 1.00 90.75 80 LYS A O 1
ATOM 622 N N . PHE A 1 81 ? 14.105 -2.051 -0.116 1.00 87.50 81 PHE A N 1
ATOM 623 C CA . PHE A 1 81 ? 14.647 -2.640 -1.340 1.00 87.50 81 PHE A CA 1
ATOM 624 C C . PHE A 1 81 ? 15.144 -1.574 -2.332 1.00 87.50 81 PHE A C 1
ATOM 626 O O . PHE A 1 81 ? 16.276 -1.637 -2.810 1.00 87.50 81 PHE A O 1
ATOM 633 N N . LEU A 1 82 ? 14.351 -0.526 -2.576 1.00 87.88 82 LEU A N 1
ATOM 634 C CA . LEU A 1 82 ? 14.761 0.607 -3.410 1.00 87.88 82 LEU A CA 1
ATOM 635 C C . LEU A 1 82 ? 16.018 1.303 -2.874 1.00 87.88 82 LEU A C 1
ATOM 637 O O . LEU A 1 82 ? 16.899 1.686 -3.646 1.00 87.88 82 LEU A O 1
ATOM 641 N N . LYS A 1 83 ? 16.133 1.459 -1.552 1.00 90.12 83 LYS A N 1
ATOM 642 C CA . LYS A 1 83 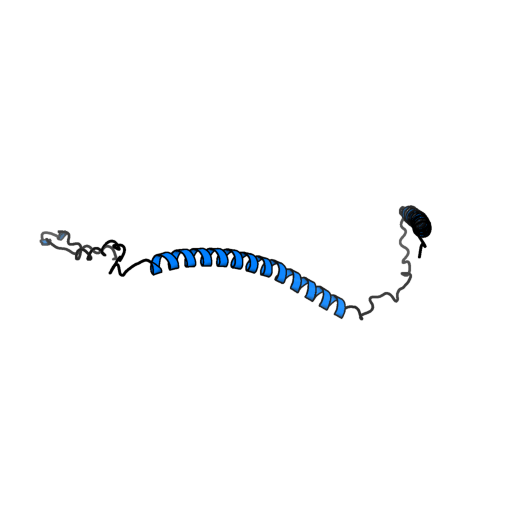? 17.319 2.041 -0.918 1.00 90.12 83 LYS A CA 1
ATOM 643 C C . LYS A 1 83 ? 18.556 1.168 -1.138 1.00 90.12 83 LYS A C 1
ATOM 645 O O . LYS A 1 83 ? 19.613 1.709 -1.461 1.00 90.12 83 LYS A O 1
ATOM 650 N N . GLU A 1 84 ? 18.433 -0.152 -1.016 1.00 86.38 84 GLU A N 1
ATOM 651 C CA . GLU A 1 84 ? 19.519 -1.102 -1.301 1.00 86.38 84 GLU A CA 1
ATOM 652 C C . GLU A 1 84 ? 19.981 -1.017 -2.766 1.00 86.38 84 GLU A C 1
ATOM 654 O O . GLU A 1 84 ? 21.183 -0.885 -3.026 1.00 86.38 84 GLU A O 1
ATOM 659 N N . LEU A 1 85 ? 19.043 -0.961 -3.721 1.00 84.19 85 LEU A N 1
ATOM 660 C CA . LEU A 1 85 ? 19.353 -0.754 -5.142 1.00 84.19 85 LEU A CA 1
ATOM 661 C C . LEU A 1 85 ? 20.092 0.571 -5.391 1.00 84.19 85 LEU A C 1
ATOM 663 O O . LEU A 1 85 ? 21.088 0.617 -6.119 1.00 84.19 85 LEU A O 1
ATOM 667 N N . CYS A 1 86 ? 19.646 1.656 -4.758 1.00 80.50 86 CYS A N 1
ATOM 668 C CA . CYS A 1 86 ? 20.270 2.972 -4.884 1.00 80.50 86 CYS A CA 1
ATOM 669 C C . CYS A 1 86 ? 21.685 3.024 -4.281 1.00 80.50 86 CYS A C 1
ATOM 671 O O . CYS A 1 86 ? 22.565 3.676 -4.849 1.00 80.50 86 CYS A O 1
ATOM 673 N N . VAL A 1 87 ? 21.945 2.323 -3.171 1.00 80.06 87 VAL A N 1
ATOM 674 C CA . VAL A 1 87 ? 23.292 2.216 -2.578 1.00 80.06 87 VAL A CA 1
ATOM 675 C C . VAL A 1 87 ? 24.238 1.450 -3.507 1.00 80.06 87 VAL A C 1
ATOM 677 O O . VAL A 1 87 ? 25.372 1.890 -3.721 1.00 80.06 87 VAL A O 1
ATOM 680 N N . HIS A 1 88 ? 23.770 0.354 -4.113 1.00 71.00 88 HIS A N 1
ATOM 681 C CA . HIS A 1 88 ? 24.554 -0.407 -5.087 1.00 71.00 88 HIS A CA 1
ATOM 682 C C . HIS A 1 88 ? 24.877 0.428 -6.340 1.00 71.00 88 HIS A C 1
ATOM 684 O O . HIS A 1 88 ? 26.029 0.473 -6.779 1.00 71.00 88 HIS A O 1
ATOM 690 N N . LYS A 1 89 ? 23.892 1.169 -6.870 1.00 65.38 89 LYS A N 1
ATOM 691 C CA . LYS A 1 89 ? 24.079 2.069 -8.021 1.00 65.38 89 LYS A CA 1
ATOM 692 C C . LYS A 1 89 ? 25.032 3.230 -7.706 1.00 65.38 89 LYS A C 1
ATOM 694 O O . LYS A 1 89 ? 25.883 3.552 -8.527 1.00 65.38 89 LYS A O 1
ATOM 699 N N . ARG A 1 90 ? 24.966 3.827 -6.508 1.00 61.12 90 ARG A N 1
ATOM 700 C CA . ARG A 1 90 ? 25.852 4.938 -6.100 1.00 61.12 90 ARG A CA 1
ATOM 701 C C . ARG A 1 90 ? 27.316 4.506 -5.937 1.00 61.12 90 ARG A C 1
ATOM 703 O O . ARG A 1 90 ? 28.209 5.265 -6.307 1.00 61.12 90 ARG A O 1
ATOM 710 N N . ARG A 1 91 ? 27.587 3.290 -5.439 1.00 58.62 91 ARG A N 1
ATOM 711 C CA . ARG A 1 91 ? 28.965 2.756 -5.347 1.00 58.62 91 ARG A CA 1
ATOM 712 C C . ARG A 1 91 ? 29.610 2.537 -6.719 1.00 58.62 91 ARG A C 1
ATOM 714 O O . ARG A 1 91 ? 30.800 2.787 -6.858 1.00 58.62 91 ARG A O 1
ATOM 721 N N . ARG A 1 92 ? 28.831 2.151 -7.737 1.00 58.78 92 ARG A N 1
ATOM 722 C CA . ARG A 1 92 ? 29.309 2.013 -9.127 1.00 58.78 92 ARG A CA 1
ATOM 723 C C . ARG A 1 92 ? 29.738 3.349 -9.752 1.00 58.78 92 ARG A C 1
ATOM 725 O O . ARG A 1 92 ? 30.618 3.345 -10.599 1.00 58.78 92 ARG A O 1
ATOM 732 N N . ILE A 1 93 ? 29.156 4.470 -9.317 1.00 59.28 93 ILE A N 1
ATOM 733 C CA . ILE A 1 93 ? 29.418 5.808 -9.882 1.00 59.28 93 ILE A CA 1
ATOM 734 C C . ILE A 1 93 ? 30.622 6.493 -9.203 1.00 59.28 93 ILE A C 1
ATOM 736 O O . ILE A 1 93 ? 31.324 7.269 -9.833 1.00 59.28 93 ILE A O 1
ATOM 740 N N . LYS A 1 94 ? 30.925 6.188 -7.931 1.00 56.38 94 LYS A N 1
ATOM 741 C CA . LYS A 1 94 ? 32.063 6.806 -7.210 1.00 56.38 94 LYS A CA 1
ATOM 742 C C . LYS A 1 94 ? 33.436 6.199 -7.564 1.00 56.38 94 LYS A C 1
ATOM 744 O O . LYS A 1 94 ? 34.458 6.772 -7.211 1.00 56.38 94 LYS A O 1
ATOM 749 N N . GLY A 1 95 ? 33.458 5.045 -8.237 1.00 51.22 95 GLY A N 1
ATOM 750 C CA . GLY A 1 95 ? 34.672 4.378 -8.732 1.00 51.22 95 GLY A CA 1
ATOM 751 C C . GLY A 1 95 ? 34.909 4.531 -10.237 1.00 51.22 95 GLY A C 1
ATOM 752 O O . GLY A 1 95 ? 35.924 4.053 -10.739 1.00 51.22 95 GLY A O 1
ATOM 753 N N . SER A 1 96 ? 34.008 5.192 -10.971 1.00 49.22 96 SER A N 1
ATOM 754 C CA . SER A 1 96 ? 34.292 5.586 -12.346 1.00 49.22 96 SER A CA 1
ATOM 755 C C . SER A 1 96 ? 35.125 6.862 -12.312 1.00 49.22 96 SER A C 1
ATOM 757 O O . SER A 1 96 ? 34.590 7.967 -12.326 1.00 49.22 96 SER A O 1
ATOM 759 N N . ARG A 1 97 ? 36.453 6.700 -12.280 1.00 51.12 97 ARG A N 1
ATOM 760 C CA . ARG A 1 97 ? 37.349 7.625 -12.986 1.00 51.12 97 ARG A CA 1
ATOM 761 C C . ARG A 1 97 ? 36.702 7.882 -14.343 1.00 51.12 97 ARG A C 1
ATOM 763 O O . ARG A 1 97 ? 36.361 6.899 -14.991 1.00 51.12 97 ARG A O 1
ATOM 770 N N . GLU A 1 98 ? 36.466 9.151 -14.670 1.00 58.25 98 GLU A N 1
ATOM 771 C CA . GLU A 1 98 ? 35.923 9.672 -15.932 1.00 58.25 98 GLU A CA 1
ATOM 772 C C . GLU A 1 98 ? 36.212 8.719 -17.109 1.00 58.25 98 GLU A C 1
ATOM 774 O O . GLU A 1 98 ? 37.229 8.832 -17.789 1.00 58.25 98 GLU A O 1
ATOM 779 N N . ILE A 1 99 ? 35.344 7.733 -17.340 1.00 52.47 99 ILE A N 1
ATOM 780 C CA . ILE A 1 99 ? 35.265 7.084 -18.639 1.00 52.47 99 ILE A CA 1
ATOM 781 C C . ILE A 1 99 ? 34.239 7.942 -19.334 1.00 52.47 99 ILE A C 1
ATOM 783 O O . ILE A 1 99 ? 33.030 7.763 -19.149 1.00 52.47 99 ILE A O 1
ATOM 787 N N . GLY A 1 100 ? 34.758 8.943 -20.045 1.00 51.91 100 GLY A N 1
ATOM 788 C CA . GLY A 1 100 ? 33.982 9.704 -20.997 1.00 51.91 100 GLY A CA 1
ATOM 789 C C . GLY A 1 100 ? 33.072 8.749 -21.760 1.00 51.91 100 GLY A C 1
ATOM 790 O O . GLY A 1 100 ? 33.519 7.737 -22.291 1.00 51.91 100 GLY A O 1
ATOM 791 N N . GLY A 1 101 ? 31.777 9.047 -21.733 1.00 47.84 101 GLY A N 1
ATOM 792 C CA . GLY A 1 101 ? 30.834 8.512 -22.698 1.00 47.84 101 GLY A CA 1
ATOM 793 C C . GLY A 1 101 ? 30.789 6.992 -22.828 1.00 47.84 101 GLY A C 1
ATOM 794 O O . GLY A 1 101 ? 30.796 6.497 -23.944 1.00 47.84 101 GLY A O 1
ATOM 795 N N . ASN A 1 102 ? 30.548 6.255 -21.744 1.00 49.97 102 ASN A N 1
ATOM 796 C CA . ASN A 1 102 ? 29.772 5.021 -21.891 1.00 49.97 102 ASN A CA 1
ATOM 797 C C . ASN A 1 102 ? 28.279 5.370 -21.919 1.00 49.97 102 ASN A C 1
ATOM 799 O O . ASN A 1 102 ? 27.476 4.904 -21.106 1.00 49.97 102 ASN A O 1
ATOM 803 N N . LEU A 1 103 ? 27.901 6.152 -22.939 1.00 48.84 103 LEU A N 1
ATOM 804 C CA . LEU A 1 103 ? 26.717 5.809 -23.706 1.00 48.84 103 LEU A CA 1
ATOM 805 C C . LEU A 1 103 ? 26.915 4.324 -24.005 1.00 48.84 103 LEU A C 1
ATOM 807 O O . LEU A 1 103 ? 27.689 3.968 -24.891 1.00 48.84 103 LEU A O 1
ATOM 811 N N . ARG A 1 104 ? 26.256 3.439 -23.235 1.00 48.56 104 ARG A N 1
ATOM 812 C CA . ARG A 1 104 ? 25.834 2.154 -23.799 1.00 48.56 104 ARG A CA 1
ATOM 813 C C . ARG A 1 104 ? 25.412 2.527 -25.195 1.00 48.56 104 ARG A C 1
ATOM 815 O O . ARG A 1 104 ? 24.584 3.435 -25.293 1.00 48.56 104 ARG A O 1
ATOM 822 N N . ALA A 1 105 ? 26.066 1.968 -26.206 1.00 57.44 105 ALA A N 1
ATOM 823 C CA . ALA A 1 105 ? 25.672 2.186 -27.574 1.00 57.44 105 ALA A CA 1
ATOM 824 C C . ALA A 1 105 ? 24.194 1.801 -27.622 1.00 57.44 105 ALA A C 1
ATOM 826 O O . ALA A 1 105 ? 23.838 0.633 -27.758 1.00 57.44 105 ALA A O 1
ATOM 827 N N . LEU A 1 106 ? 23.326 2.797 -27.408 1.00 59.97 106 LEU A N 1
ATOM 828 C CA . LEU A 1 106 ? 21.989 2.816 -27.932 1.00 59.97 106 LEU A CA 1
ATOM 829 C C . LEU A 1 106 ? 22.240 2.381 -29.362 1.00 59.97 106 LEU A C 1
ATOM 831 O O . LEU A 1 106 ? 23.158 2.961 -29.968 1.00 59.97 106 LEU A O 1
ATOM 835 N N . PRO A 1 107 ? 21.560 1.327 -29.854 1.00 54.34 107 PRO A N 1
ATOM 836 C CA . PRO A 1 107 ? 21.689 0.968 -31.254 1.00 54.34 107 PRO A CA 1
ATOM 837 C C . PRO A 1 107 ? 21.576 2.295 -31.976 1.00 54.34 107 PRO A C 1
ATOM 839 O O . PRO A 1 107 ? 20.600 3.016 -31.728 1.00 54.34 107 PRO A O 1
ATOM 842 N N . ARG A 1 108 ? 22.671 2.714 -32.645 1.00 57.25 108 ARG A N 1
ATOM 843 C CA . ARG A 1 108 ? 22.739 4.040 -33.271 1.00 57.25 108 ARG A CA 1
ATOM 844 C C . ARG A 1 108 ? 21.403 4.134 -33.967 1.00 57.25 108 ARG A C 1
ATOM 846 O O . ARG A 1 108 ? 21.115 3.191 -34.707 1.00 57.25 108 ARG A O 1
ATOM 853 N N . LYS A 1 109 ? 20.563 5.134 -33.638 1.00 60.66 109 LYS A N 1
ATOM 854 C CA . LYS A 1 109 ? 19.318 5.346 -34.384 1.00 60.66 109 LYS A CA 1
ATOM 855 C C . LYS A 1 109 ? 19.742 5.144 -35.823 1.00 60.66 109 LYS A C 1
ATOM 857 O O . LYS A 1 109 ? 20.662 5.849 -36.260 1.00 60.66 109 LYS A O 1
ATOM 862 N N . CYS A 1 110 ? 19.229 4.090 -36.466 1.00 58.31 110 CYS A N 1
ATOM 863 C CA . CYS A 1 110 ? 19.468 3.938 -37.883 1.00 58.31 110 CYS A CA 1
ATOM 864 C C . CYS A 1 110 ? 19.057 5.301 -38.409 1.00 58.31 110 CYS A C 1
ATOM 866 O O . CYS A 1 110 ? 17.973 5.778 -38.063 1.00 58.31 110 CYS A O 1
ATOM 868 N N . ARG A 1 111 ? 19.985 6.010 -39.066 1.00 57.91 111 ARG A N 1
ATOM 869 C CA . ARG A 1 111 ? 19.563 7.167 -39.847 1.00 57.91 111 ARG A CA 1
ATOM 870 C C . ARG A 1 111 ? 18.379 6.630 -40.630 1.00 57.91 111 ARG A C 1
ATOM 872 O O . ARG A 1 111 ? 18.549 5.554 -41.213 1.00 57.91 111 ARG A O 1
ATOM 879 N N . ASP A 1 112 ? 17.210 7.267 -40.514 1.00 62.16 112 ASP A N 1
ATOM 880 C CA . ASP A 1 112 ? 16.082 6.885 -41.360 1.00 62.16 112 ASP A CA 1
ATOM 881 C C . ASP A 1 112 ? 16.683 6.695 -42.749 1.00 62.16 112 ASP A C 1
ATOM 883 O O . ASP A 1 112 ? 17.410 7.609 -43.165 1.00 62.16 112 ASP A O 1
ATOM 887 N N . PRO A 1 113 ? 16.557 5.511 -43.379 1.00 61.22 113 PRO A N 1
ATOM 888 C CA . PRO A 1 113 ? 17.351 5.145 -44.555 1.00 61.22 113 PRO A CA 1
ATOM 889 C C . PRO A 1 113 ? 17.219 6.081 -45.768 1.00 61.22 113 PRO A C 1
ATOM 891 O O . PRO A 1 113 ? 17.709 5.764 -46.843 1.00 61.22 113 PRO A O 1
ATOM 894 N N . GLY A 1 114 ? 16.581 7.240 -45.617 1.00 65.50 114 GLY A N 1
ATOM 895 C CA . GLY A 1 114 ? 15.884 7.910 -46.678 1.00 65.50 114 GLY A CA 1
ATOM 896 C C . GLY A 1 114 ? 14.594 7.149 -46.929 1.00 65.50 114 GLY A C 1
ATOM 897 O O . GLY A 1 114 ? 14.513 5.934 -46.768 1.00 65.50 114 GLY A O 1
ATOM 898 N N . ILE A 1 115 ? 13.569 7.916 -47.258 1.00 69.44 115 ILE A N 1
ATOM 899 C CA . ILE A 1 115 ? 12.431 7.519 -48.080 1.00 69.44 115 ILE A CA 1
ATOM 900 C C . ILE A 1 115 ? 12.676 6.179 -48.807 1.00 69.44 115 ILE A C 1
ATOM 902 O O . ILE A 1 115 ? 13.630 6.058 -49.576 1.00 69.44 115 ILE A O 1
ATOM 906 N N . PHE A 1 116 ? 11.814 5.183 -48.576 1.00 77.62 116 PHE A N 1
ATOM 907 C CA . PHE A 1 116 ? 11.868 3.920 -49.311 1.00 77.62 116 PHE A CA 1
ATOM 908 C C . PHE A 1 116 ? 11.395 4.164 -50.743 1.00 77.62 116 PHE A C 1
ATOM 910 O O . PHE A 1 116 ? 10.200 4.333 -50.991 1.00 77.62 116 PHE A O 1
ATOM 917 N N . LEU A 1 117 ? 12.354 4.224 -51.664 1.00 83.25 117 LEU A N 1
ATOM 918 C CA . LEU A 1 117 ? 12.103 4.342 -53.091 1.00 83.25 117 LEU A CA 1
ATOM 919 C C . LEU A 1 117 ? 11.995 2.944 -53.696 1.00 83.25 117 LEU A C 1
ATOM 921 O O . LEU A 1 117 ? 12.875 2.102 -53.512 1.00 83.25 117 LEU A O 1
ATOM 925 N N . VAL A 1 118 ? 10.893 2.693 -54.393 1.00 85.56 118 VAL A N 1
ATOM 926 C CA . VAL A 1 118 ? 10.628 1.447 -55.110 1.00 85.56 118 VAL A CA 1
ATOM 927 C C . VAL A 1 118 ? 10.275 1.816 -56.549 1.00 85.56 118 VAL A C 1
ATOM 929 O O . VAL A 1 118 ? 9.463 2.722 -56.749 1.00 85.56 118 VAL A O 1
ATOM 932 N N . PRO A 1 119 ? 10.851 1.155 -57.565 1.00 89.19 119 PRO A N 1
ATOM 933 C CA . PRO A 1 119 ? 10.454 1.404 -58.939 1.00 89.19 119 PRO A CA 1
ATOM 934 C C . PRO A 1 119 ? 8.995 0.993 -59.145 1.00 89.19 119 PRO A C 1
ATOM 936 O O . PRO A 1 119 ? 8.570 -0.078 -58.707 1.00 89.19 119 PRO A O 1
ATOM 939 N N . CYS A 1 120 ? 8.221 1.833 -59.826 1.00 91.44 120 CYS A N 1
ATOM 940 C CA . CYS A 1 120 ? 6.830 1.544 -60.147 1.00 91.44 120 CYS A CA 1
ATOM 941 C C . CYS A 1 120 ? 6.523 1.861 -61.610 1.00 91.44 120 CYS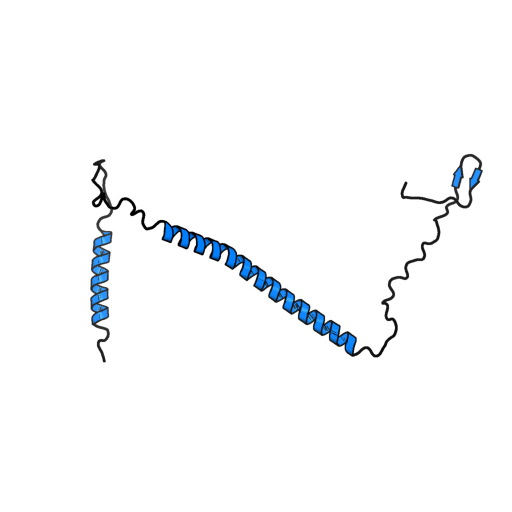 A C 1
ATOM 943 O O . CYS A 1 120 ? 7.230 2.612 -62.281 1.00 91.44 120 CYS A O 1
ATOM 945 N N . THR A 1 121 ? 5.470 1.250 -62.137 1.00 92.19 121 THR A N 1
ATOM 946 C CA . THR A 1 121 ? 5.007 1.486 -63.506 1.00 92.19 121 THR A CA 1
ATOM 947 C C . THR A 1 121 ? 3.541 1.875 -63.447 1.00 92.19 121 THR A C 1
ATOM 949 O O . THR A 1 121 ? 2.740 1.170 -62.835 1.00 92.19 121 THR A O 1
ATOM 952 N N . ILE A 1 122 ? 3.200 3.015 -64.042 1.00 91.19 122 ILE A N 1
ATOM 953 C CA . ILE A 1 122 ? 1.830 3.525 -64.121 1.00 91.19 122 ILE A CA 1
ATOM 954 C C . ILE A 1 122 ? 1.493 3.650 -65.607 1.00 91.19 122 ILE A C 1
ATOM 956 O O . ILE A 1 122 ? 2.029 4.517 -66.296 1.00 91.19 122 ILE A O 1
ATOM 960 N N . GLY A 1 123 ? 0.635 2.760 -66.111 1.00 92.00 123 GLY A N 1
ATOM 961 C CA . GLY A 1 123 ? 0.403 2.627 -67.553 1.00 92.00 123 GLY A CA 1
ATOM 962 C C . GLY A 1 123 ? 1.682 2.192 -68.272 1.00 92.00 123 GLY A C 1
ATOM 963 O O . GLY A 1 123 ? 2.319 1.232 -67.849 1.00 92.00 123 GLY A O 1
ATOM 964 N N . ASP A 1 124 ? 2.084 2.940 -69.301 1.00 90.62 124 ASP A N 1
ATOM 965 C CA . ASP A 1 124 ? 3.318 2.690 -70.064 1.00 90.62 124 ASP A CA 1
ATOM 966 C C . ASP A 1 124 ? 4.526 3.498 -69.539 1.00 90.62 124 ASP A C 1
ATOM 968 O O . ASP A 1 124 ? 5.601 3.498 -70.139 1.00 90.62 124 ASP A O 1
ATOM 972 N N . CYS A 1 125 ? 4.367 4.214 -68.418 1.00 87.50 125 CYS A N 1
ATOM 973 C CA . CYS A 1 125 ? 5.409 5.055 -67.831 1.00 87.50 125 CYS A CA 1
ATOM 974 C C . CYS A 1 125 ? 6.072 4.370 -66.628 1.00 87.50 125 CYS A C 1
ATOM 976 O O . CYS A 1 125 ? 5.403 4.012 -65.656 1.00 87.50 125 CYS A O 1
ATOM 978 N N . THR A 1 126 ? 7.401 4.239 -66.660 1.00 91.81 126 THR A N 1
ATOM 979 C CA . THR A 1 126 ? 8.211 3.666 -65.572 1.00 91.81 126 THR A CA 1
ATOM 980 C C . THR A 1 126 ? 8.895 4.751 -64.745 1.00 91.81 126 THR A C 1
ATOM 982 O O . THR A 1 126 ? 9.636 5.572 -65.286 1.00 91.81 126 THR A O 1
ATOM 985 N N . PHE A 1 127 ? 8.719 4.701 -63.428 1.00 92.00 127 PHE A N 1
ATOM 986 C CA . PHE A 1 127 ? 9.391 5.556 -62.457 1.00 92.00 127 PHE A CA 1
ATOM 987 C C . PHE A 1 127 ? 10.404 4.714 -61.688 1.00 92.00 127 PHE A C 1
ATOM 989 O O . PHE A 1 127 ? 10.033 3.719 -61.072 1.00 92.00 127 PHE A O 1
ATOM 996 N N . ALA A 1 128 ? 11.680 5.094 -61.734 1.00 85.88 128 ALA A N 1
ATOM 997 C CA . ALA A 1 128 ? 12.740 4.361 -61.040 1.00 85.88 128 ALA A CA 1
ATOM 998 C C . ALA A 1 128 ? 12.658 4.515 -59.510 1.00 85.88 128 ALA A C 1
ATOM 1000 O O . ALA A 1 128 ? 12.985 3.581 -58.785 1.00 85.88 128 ALA A O 1
ATOM 1001 N N . ASP A 1 129 ? 12.156 5.662 -59.045 1.00 87.69 129 ASP A N 1
ATOM 1002 C CA . ASP A 1 129 ? 12.204 6.085 -57.648 1.00 87.69 129 ASP A CA 1
ATOM 1003 C C . ASP A 1 129 ? 10.838 6.620 -57.182 1.00 87.69 129 ASP A C 1
ATOM 1005 O O . ASP A 1 129 ? 10.611 7.831 -57.147 1.00 87.69 129 ASP A O 1
ATOM 1009 N N . ALA A 1 130 ? 9.901 5.738 -56.824 1.00 87.56 130 ALA A N 1
ATOM 1010 C CA . ALA A 1 130 ? 8.620 6.138 -56.237 1.00 87.56 130 ALA A CA 1
ATOM 1011 C C . ALA A 1 130 ? 8.609 5.907 -54.720 1.00 87.56 130 ALA A C 1
ATOM 1013 O O . ALA A 1 130 ? 9.032 4.854 -54.247 1.00 87.56 130 ALA A O 1
ATOM 1014 N N . MET A 1 131 ? 8.118 6.880 -53.945 1.00 87.94 131 MET A N 1
ATOM 1015 C CA . MET A 1 131 ? 8.047 6.749 -52.485 1.00 87.94 131 MET A CA 1
ATOM 1016 C C . MET A 1 131 ? 6.937 5.783 -52.071 1.00 87.94 131 MET A C 1
ATOM 1018 O O . MET A 1 131 ? 5.779 5.985 -52.433 1.00 87.94 131 MET A O 1
ATOM 1022 N N . LEU A 1 132 ? 7.279 4.783 -51.259 1.00 79.12 132 LEU A N 1
ATOM 1023 C CA . LEU A 1 132 ? 6.308 3.890 -50.634 1.00 79.12 132 LEU A CA 1
ATOM 1024 C C . LEU A 1 132 ? 5.914 4.428 -49.249 1.00 79.12 132 LEU A C 1
ATOM 1026 O O . LEU A 1 132 ? 6.707 4.357 -48.309 1.00 79.12 132 LEU A O 1
ATOM 1030 N N . ASP A 1 133 ? 4.694 4.952 -49.128 1.00 81.94 133 ASP A N 1
ATOM 1031 C CA . ASP A 1 133 ? 4.090 5.331 -47.845 1.00 81.94 133 ASP A CA 1
ATOM 1032 C C . ASP A 1 133 ? 3.133 4.227 -47.368 1.00 81.94 133 ASP A C 1
ATOM 1034 O O . ASP A 1 133 ? 2.223 3.827 -48.091 1.00 81.94 133 ASP A O 1
ATOM 1038 N N . LEU A 1 134 ? 3.362 3.705 -46.160 1.00 77.19 134 LEU A N 1
ATOM 1039 C CA . LEU A 1 134 ? 2.556 2.636 -45.552 1.00 77.19 134 LEU A CA 1
ATOM 1040 C C . LEU A 1 134 ? 1.484 3.179 -44.590 1.00 77.19 134 LEU A C 1
ATOM 1042 O O . LEU A 1 134 ? 0.782 2.387 -43.964 1.00 77.19 134 LEU A O 1
ATOM 1046 N N . GLY A 1 135 ? 1.413 4.503 -44.412 1.00 77.69 135 GLY A N 1
ATOM 1047 C CA . GLY A 1 135 ? 0.551 5.170 -43.432 1.00 77.69 135 GLY A CA 1
ATOM 1048 C C . GLY A 1 135 ? -0.697 5.853 -43.998 1.00 77.69 135 GLY A C 1
ATOM 1049 O O . GLY A 1 135 ? -1.341 6.590 -43.251 1.00 77.69 135 GLY A O 1
ATOM 1050 N N . ALA A 1 136 ? -1.007 5.647 -45.280 1.00 67.81 136 ALA A N 1
ATOM 1051 C CA . ALA A 1 136 ? -2.181 6.207 -45.954 1.00 67.81 136 ALA A CA 1
ATOM 1052 C C . ALA A 1 136 ? -3.452 5.365 -45.753 1.00 67.81 136 ALA A C 1
ATOM 1054 O O . ALA A 1 136 ? -3.340 4.120 -45.666 1.00 67.81 136 ALA A O 1
#

Secondary structure (DSSP, 8-state):
----SHHHHHHHHHHHHHHHHHHSS---------PPPS-GGGS--TTSHHHHHHHHHHHHHHHHHHHHHHHHHHHHHHHHHHHHHHHHHHHHHHT----TT------------SS-EEEEEETTEEEEEEE--S--

Organism: Mucuna pruriens (NCBI:txid157652)